Protein AF-A0A938NS17-F1 (afdb_monomer_lite)

Structure (mmCIF, N/CA/C/O backbone):
data_AF-A0A938NS17-F1
#
_entry.id   AF-A0A938NS17-F1
#
loop_
_atom_site.group_PDB
_atom_site.id
_atom_site.type_symbol
_atom_site.label_atom_id
_atom_site.label_alt_id
_atom_site.label_comp_id
_atom_site.label_asym_id
_atom_site.label_entity_id
_atom_site.label_seq_id
_atom_site.pdbx_PDB_ins_code
_atom_site.Cartn_x
_atom_site.Cartn_y
_atom_site.Cartn_z
_atom_site.occupancy
_atom_site.B_iso_or_equiv
_atom_site.auth_seq_id
_atom_site.auth_comp_id
_atom_site.auth_asym_id
_atom_site.auth_atom_id
_atom_site.pdbx_PDB_model_num
ATOM 1 N N . MET A 1 1 ? -9.748 -5.094 -38.917 1.00 56.34 1 MET A N 1
ATOM 2 C CA . MET A 1 1 ? -10.532 -5.343 -37.683 1.00 56.34 1 MET A CA 1
ATOM 3 C C . MET A 1 1 ? -9.685 -5.122 -36.413 1.00 56.34 1 MET A C 1
ATOM 5 O O . MET A 1 1 ? -9.828 -5.873 -35.463 1.00 56.34 1 MET A O 1
ATOM 9 N N . SER A 1 2 ? -8.818 -4.101 -36.358 1.00 67.75 2 SER A N 1
ATOM 10 C CA . SER A 1 2 ? -7.963 -3.802 -35.186 1.00 67.75 2 SER A CA 1
ATOM 11 C C . SER A 1 2 ? -8.415 -2.562 -34.398 1.00 67.75 2 SER A C 1
ATOM 13 O O . SER A 1 2 ? -8.345 -2.567 -33.175 1.00 67.75 2 SER A O 1
ATOM 15 N N . GLY A 1 3 ? -8.988 -1.550 -35.062 1.00 72.88 3 GLY A N 1
ATOM 16 C CA . GLY A 1 3 ? -9.378 -0.293 -34.400 1.00 72.88 3 GLY A CA 1
ATOM 17 C C . GLY A 1 3 ? -10.516 -0.409 -33.374 1.00 72.88 3 GLY A C 1
ATOM 18 O O . GLY A 1 3 ? -10.581 0.379 -32.435 1.00 72.88 3 GLY A O 1
ATOM 19 N N . ILE A 1 4 ? -11.391 -1.417 -33.495 1.00 75.56 4 ILE A N 1
ATOM 20 C CA . ILE A 1 4 ? -12.461 -1.645 -32.505 1.00 75.56 4 ILE A CA 1
ATOM 21 C C . ILE A 1 4 ? -11.842 -2.057 -31.162 1.00 75.56 4 ILE A C 1
ATOM 23 O O . ILE A 1 4 ? -12.227 -1.521 -30.128 1.00 75.56 4 ILE A O 1
ATOM 27 N N . PHE A 1 5 ? -10.837 -2.940 -31.173 1.00 77.06 5 PHE A N 1
ATOM 28 C CA . PHE A 1 5 ? -10.166 -3.405 -29.957 1.00 77.06 5 PHE A CA 1
ATOM 29 C C . PHE A 1 5 ? -9.349 -2.298 -29.276 1.00 77.06 5 PHE A C 1
ATOM 31 O O . PHE A 1 5 ? -9.406 -2.183 -28.055 1.00 77.06 5 PHE A O 1
ATOM 38 N N . GLU A 1 6 ? -8.676 -1.432 -30.038 1.00 80.06 6 GLU A N 1
ATOM 39 C CA . GLU A 1 6 ? -7.948 -0.272 -29.491 1.00 80.06 6 GLU A CA 1
ATOM 40 C C . GLU A 1 6 ? -8.865 0.737 -28.793 1.00 80.06 6 GLU A C 1
ATOM 42 O O . GLU A 1 6 ? -8.507 1.269 -27.746 1.00 80.06 6 GLU A O 1
ATOM 47 N N . SER A 1 7 ? -10.076 0.958 -29.316 1.00 79.69 7 SER A N 1
ATOM 48 C CA . SER A 1 7 ? -11.063 1.837 -28.669 1.00 79.69 7 SER A CA 1
ATOM 49 C C . SER A 1 7 ? -11.734 1.207 -27.440 1.00 79.69 7 SER A C 1
ATOM 51 O O . SER A 1 7 ? -12.225 1.909 -26.555 1.00 79.69 7 SER A O 1
ATOM 53 N N . LEU A 1 8 ? -11.734 -0.124 -27.359 1.00 84.25 8 LEU A N 1
ATOM 54 C CA . LEU A 1 8 ? -12.446 -0.885 -26.339 1.00 84.25 8 LEU A CA 1
ATOM 55 C C . LEU A 1 8 ? -11.653 -0.986 -25.023 1.00 84.25 8 LEU A C 1
ATOM 57 O O . LEU A 1 8 ? -12.245 -0.951 -23.946 1.00 84.25 8 LEU A O 1
ATOM 61 N N . VAL A 1 9 ? -10.319 -1.042 -25.096 1.00 85.69 9 VAL A N 1
ATOM 62 C CA . VAL A 1 9 ? -9.414 -1.071 -23.928 1.00 85.69 9 VAL A CA 1
ATOM 63 C C . VAL A 1 9 ? -9.594 0.141 -22.992 1.00 85.69 9 VAL A C 1
ATOM 65 O O . VAL A 1 9 ? -9.837 -0.073 -21.800 1.00 85.69 9 VAL A O 1
ATOM 68 N N . PRO A 1 10 ? -9.544 1.404 -23.466 1.00 85.31 10 PRO A N 1
ATOM 69 C CA . PRO A 1 10 ? -9.741 2.561 -22.592 1.00 85.31 10 PRO A CA 1
ATOM 70 C C . PRO A 1 10 ? -11.181 2.660 -22.070 1.00 85.31 10 PRO A C 1
ATOM 72 O O . PRO A 1 10 ? -11.389 3.063 -20.925 1.00 85.31 10 PRO A O 1
ATOM 75 N N . LEU A 1 11 ? -12.173 2.228 -22.858 1.00 84.31 11 LEU A N 1
ATOM 76 C CA . LEU A 1 11 ? -13.572 2.187 -22.427 1.00 84.31 11 LEU A CA 1
ATOM 77 C C . LEU A 1 11 ? -13.753 1.237 -21.234 1.00 84.31 11 LEU A C 1
ATOM 79 O O . LEU A 1 11 ? -14.322 1.628 -20.214 1.00 84.31 11 LEU A O 1
ATOM 83 N N . PHE A 1 12 ? -13.214 0.017 -21.318 1.00 84.56 12 PHE A N 1
ATOM 84 C CA . PHE A 1 12 ? -13.241 -0.922 -20.197 1.00 84.56 12 PHE A CA 1
ATOM 85 C C . PHE A 1 12 ? -12.480 -0.399 -18.980 1.00 84.56 12 PHE A C 1
ATOM 87 O O . PHE A 1 12 ? -12.966 -0.568 -17.864 1.00 84.56 12 PHE A O 1
ATOM 94 N N . GLY A 1 13 ? -11.348 0.286 -19.168 1.00 80.75 13 GLY A N 1
ATOM 95 C CA . GLY A 1 13 ? -10.598 0.897 -18.068 1.00 80.75 13 GLY A CA 1
ATOM 96 C C . GLY A 1 13 ? -11.429 1.909 -17.269 1.00 80.75 13 GLY A C 1
ATOM 97 O O . GLY A 1 13 ? -11.458 1.856 -16.037 1.00 80.75 13 GLY A O 1
ATOM 98 N N . ILE A 1 14 ? -12.172 2.781 -17.956 1.00 83.12 14 ILE A N 1
ATOM 99 C CA . ILE A 1 14 ? -13.039 3.785 -17.317 1.00 83.12 14 ILE A CA 1
ATOM 100 C C . ILE A 1 14 ? -14.230 3.106 -16.628 1.00 83.12 14 ILE A C 1
ATOM 102 O O . ILE A 1 14 ? -14.532 3.398 -15.468 1.00 83.12 14 ILE A O 1
ATOM 106 N N . VAL A 1 15 ? -14.880 2.158 -17.311 1.00 82.94 15 VAL A N 1
ATOM 107 C CA . VAL A 1 15 ? -16.043 1.435 -16.776 1.00 82.94 15 VAL A CA 1
ATOM 108 C C . VAL A 1 15 ? -15.675 0.590 -15.558 1.00 82.94 15 VAL A C 1
ATOM 110 O O . VAL A 1 15 ? -16.434 0.563 -14.598 1.00 82.94 15 VAL A O 1
ATOM 113 N N . PHE A 1 16 ? -14.515 -0.062 -15.526 1.00 82.12 16 PHE A N 1
ATOM 114 C CA . PHE A 1 16 ? -14.110 -0.843 -14.356 1.00 82.12 16 PHE A CA 1
ATOM 115 C C . PHE A 1 16 ? -13.692 0.047 -13.183 1.00 82.12 16 PHE A C 1
ATOM 117 O O . PHE A 1 16 ? -14.098 -0.212 -12.050 1.00 82.12 16 PHE A O 1
ATOM 124 N N . THR A 1 17 ? -12.941 1.117 -13.451 1.00 79.44 17 THR A N 1
ATOM 125 C CA . THR A 1 17 ? -12.429 2.016 -12.405 1.00 79.44 17 THR A CA 1
ATOM 126 C C . THR A 1 17 ? -13.548 2.784 -11.706 1.00 79.44 17 THR A C 1
ATOM 128 O O . THR A 1 17 ? -13.521 2.909 -10.486 1.00 79.44 17 THR A O 1
ATOM 131 N N . PHE A 1 18 ? -14.552 3.270 -12.442 1.00 80.12 18 PHE A N 1
ATOM 132 C CA . PHE A 1 18 ? -15.654 4.048 -11.861 1.00 80.12 18 PHE A CA 1
ATOM 133 C C . PHE A 1 18 ? 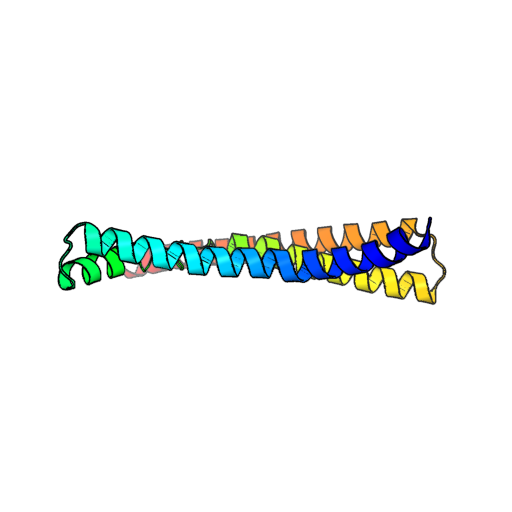-16.947 3.243 -11.699 1.00 80.12 18 PHE A C 1
ATOM 135 O O . PHE A 1 18 ? -17.687 3.440 -10.735 1.00 80.12 18 PHE A O 1
ATOM 142 N N . GLY A 1 19 ? -17.217 2.310 -12.610 1.00 80.25 19 GLY A N 1
ATOM 143 C CA . GLY A 1 19 ? -18.450 1.528 -12.616 1.00 80.25 19 GLY A CA 1
ATOM 144 C C . GLY A 1 19 ? -18.509 0.498 -11.497 1.00 80.25 19 GLY A C 1
ATOM 145 O O . GLY A 1 19 ? -19.531 0.435 -10.828 1.00 80.25 19 GLY A O 1
ATOM 146 N N . ILE A 1 20 ? -17.441 -0.257 -11.210 1.00 78.12 20 ILE A N 1
ATOM 147 C CA . ILE A 1 20 ? -17.458 -1.246 -10.113 1.00 78.12 20 ILE A CA 1
ATOM 148 C C . ILE A 1 20 ? -17.672 -0.597 -8.739 1.00 78.12 20 ILE A C 1
ATOM 150 O O . ILE A 1 20 ? -18.605 -1.007 -8.044 1.00 78.12 20 ILE A O 1
ATOM 154 N N . PRO A 1 21 ? -16.890 0.416 -8.316 1.00 76.94 21 PRO A N 1
ATOM 155 C CA . PRO A 1 21 ? -17.144 1.066 -7.034 1.00 76.94 21 PRO A CA 1
ATOM 156 C C . PRO A 1 21 ? -18.513 1.759 -7.002 1.00 76.94 21 PRO A C 1
ATOM 158 O O . PRO A 1 21 ? -19.210 1.661 -5.992 1.00 76.94 21 PRO A O 1
ATOM 161 N N . GLY A 1 22 ? -18.955 2.367 -8.110 1.00 77.31 22 GLY A N 1
ATOM 162 C CA . GLY A 1 22 ? -20.303 2.929 -8.227 1.00 77.31 22 GLY A CA 1
ATOM 163 C C . GLY A 1 22 ? -21.408 1.881 -8.053 1.00 77.31 22 GLY A C 1
ATOM 164 O O . GLY A 1 22 ? -22.381 2.124 -7.343 1.00 77.31 22 GLY A O 1
ATOM 165 N N . LEU A 1 23 ? -21.236 0.690 -8.626 1.00 78.25 23 LEU A N 1
ATOM 166 C CA . LEU A 1 23 ? -22.195 -0.413 -8.565 1.00 78.25 23 LEU A CA 1
ATOM 167 C C . LEU A 1 23 ? -22.229 -1.058 -7.175 1.00 78.25 23 LEU A C 1
ATOM 169 O O . LEU A 1 23 ? -23.305 -1.388 -6.688 1.00 78.25 23 LEU A O 1
ATOM 173 N N . ILE A 1 24 ? -21.084 -1.152 -6.492 1.00 77.50 24 ILE A N 1
ATOM 174 C CA . ILE A 1 24 ? -21.004 -1.588 -5.090 1.00 77.50 24 ILE A CA 1
ATOM 175 C C . ILE A 1 24 ? -21.753 -0.608 -4.178 1.00 77.50 24 ILE A C 1
ATOM 177 O O . ILE A 1 24 ? -22.551 -1.036 -3.344 1.00 77.50 24 ILE A O 1
ATOM 181 N N . ILE A 1 25 ? -21.540 0.701 -4.350 1.00 75.06 25 ILE A N 1
ATOM 182 C CA . ILE A 1 25 ? -22.238 1.739 -3.574 1.00 75.06 25 ILE A CA 1
ATOM 183 C C . ILE A 1 25 ? -23.741 1.707 -3.872 1.00 75.06 25 ILE A C 1
ATOM 185 O O . ILE A 1 25 ? -24.556 1.702 -2.949 1.00 75.06 25 ILE A O 1
ATOM 189 N N . PHE A 1 26 ? -24.120 1.630 -5.149 1.00 73.69 26 PHE A N 1
ATOM 190 C CA . PHE A 1 26 ? -25.515 1.551 -5.576 1.00 73.69 26 PHE A CA 1
ATOM 191 C C . PHE A 1 26 ? -26.214 0.314 -5.001 1.00 73.69 26 PHE A C 1
ATOM 193 O O . PHE A 1 26 ? -27.307 0.413 -4.444 1.00 73.69 26 PHE A O 1
ATOM 200 N N . TRP A 1 27 ? -25.560 -0.846 -5.057 1.00 73.06 27 TRP A N 1
ATOM 201 C CA . TRP A 1 27 ? -26.084 -2.090 -4.506 1.00 73.06 27 TRP A CA 1
ATOM 202 C C . TRP A 1 27 ? -26.194 -2.048 -2.976 1.00 73.06 27 TRP A C 1
ATOM 204 O O . TRP A 1 27 ? -27.193 -2.504 -2.419 1.00 73.06 27 TRP A O 1
ATOM 214 N N . ALA A 1 28 ? -25.234 -1.425 -2.285 1.00 68.06 28 ALA A N 1
ATOM 215 C CA . ALA A 1 28 ? -25.297 -1.212 -0.840 1.00 68.06 28 ALA A CA 1
ATOM 216 C C . ALA A 1 28 ? -26.482 -0.315 -0.430 1.00 68.06 28 ALA A C 1
ATOM 218 O O . ALA A 1 28 ? -27.176 -0.605 0.549 1.00 68.06 28 ALA A O 1
ATOM 219 N N . ILE A 1 29 ? -26.757 0.747 -1.195 1.00 66.94 29 ILE A N 1
ATOM 220 C CA . ILE A 1 29 ? -27.921 1.620 -0.979 1.00 66.94 29 ILE A CA 1
ATOM 221 C C . ILE A 1 29 ? -29.225 0.858 -1.255 1.00 66.94 29 ILE A C 1
ATOM 223 O O . ILE A 1 29 ? -30.166 0.932 -0.457 1.00 66.94 29 ILE A O 1
ATOM 227 N N . TYR A 1 30 ? -29.269 0.082 -2.341 1.00 65.00 30 TYR A N 1
ATOM 228 C CA . TYR A 1 30 ? -30.433 -0.714 -2.724 1.00 65.00 30 TYR A CA 1
ATOM 229 C C . TYR A 1 30 ? -30.767 -1.803 -1.689 1.00 65.00 30 TYR A C 1
ATOM 231 O O . TYR A 1 30 ? -31.929 -1.955 -1.302 1.00 65.00 30 TYR A O 1
ATOM 239 N N . SER A 1 31 ? -29.762 -2.510 -1.156 1.00 59.72 31 SER A N 1
ATOM 240 C CA . SER A 1 31 ? -29.960 -3.529 -0.112 1.00 59.72 31 SER A CA 1
ATOM 241 C C . SER A 1 31 ? -30.603 -2.943 1.151 1.00 59.72 31 SER A C 1
ATOM 243 O O . SER A 1 31 ? -31.553 -3.520 1.686 1.00 59.72 31 SER A O 1
ATOM 245 N N . ARG A 1 32 ? -30.187 -1.737 1.570 1.00 58.16 32 ARG A N 1
ATOM 246 C CA . ARG A 1 32 ? -30.776 -1.047 2.734 1.00 58.16 32 ARG A CA 1
ATOM 247 C C . ARG A 1 32 ? -32.265 -0.732 2.581 1.00 58.16 32 ARG A C 1
ATOM 249 O O . ARG A 1 32 ? -32.990 -0.719 3.576 1.00 58.16 32 ARG A O 1
ATOM 256 N N . HIS A 1 33 ? -32.736 -0.467 1.364 1.00 56.75 33 HIS A N 1
ATOM 257 C CA . HIS A 1 33 ? -34.148 -0.144 1.129 1.00 56.75 33 HIS A CA 1
ATOM 258 C C . HIS A 1 33 ? -35.030 -1.387 1.278 1.00 56.75 33 HIS A C 1
ATOM 260 O O . HIS A 1 33 ? -36.104 -1.329 1.879 1.00 56.75 33 HIS A O 1
ATOM 266 N N . ARG A 1 34 ? -34.540 -2.543 0.818 1.00 56.72 34 ARG A N 1
ATOM 267 C CA . ARG A 1 34 ? -35.264 -3.813 0.934 1.00 56.72 34 ARG A CA 1
ATOM 268 C C . ARG A 1 34 ? -35.318 -4.334 2.372 1.00 56.72 34 ARG A C 1
ATOM 270 O O . ARG A 1 34 ? -36.308 -4.950 2.761 1.00 56.72 34 ARG A O 1
ATOM 277 N N . GLU A 1 35 ? -34.282 -4.074 3.166 1.00 56.12 35 GLU A N 1
ATOM 278 C CA . GLU A 1 35 ? -34.255 -4.401 4.597 1.00 56.12 35 GLU A CA 1
ATOM 279 C C . GLU A 1 35 ? -35.328 -3.634 5.382 1.00 56.12 35 GLU A C 1
ATOM 281 O O . GLU A 1 35 ? -36.014 -4.227 6.213 1.00 56.12 35 GLU A O 1
ATOM 286 N N . ARG A 1 36 ? -35.550 -2.350 5.068 1.00 56.97 36 ARG A N 1
ATOM 287 C CA . ARG A 1 36 ? -36.591 -1.536 5.718 1.00 56.97 36 ARG A CA 1
ATOM 288 C C . ARG A 1 36 ? -38.011 -1.988 5.377 1.00 56.97 36 ARG A C 1
ATOM 290 O O . ARG A 1 36 ? -38.835 -2.090 6.280 1.00 56.97 36 ARG A O 1
ATOM 297 N N . MET A 1 37 ? -38.289 -2.324 4.118 1.00 56.28 37 MET A N 1
ATOM 298 C CA . MET A 1 37 ? -39.630 -2.773 3.710 1.00 56.28 37 MET A CA 1
ATOM 299 C C . MET A 1 37 ? -40.007 -4.135 4.304 1.00 56.28 37 MET A C 1
ATOM 301 O O . MET A 1 37 ? -41.128 -4.316 4.768 1.00 56.28 37 MET A O 1
ATOM 305 N N . ARG A 1 38 ? -39.039 -5.052 4.419 1.00 56.22 38 ARG A N 1
ATOM 306 C CA . ARG A 1 38 ? -39.240 -6.363 5.060 1.00 56.22 38 ARG A CA 1
ATOM 307 C C . ARG A 1 38 ? -39.532 -6.288 6.563 1.00 56.22 38 ARG A C 1
ATOM 309 O O . ARG A 1 38 ? -40.062 -7.249 7.112 1.00 56.22 38 ARG A O 1
ATOM 316 N N . LEU A 1 39 ? -39.159 -5.198 7.235 1.00 56.31 39 LEU A N 1
ATOM 317 C CA . LEU A 1 39 ? -39.455 -4.975 8.657 1.00 56.31 39 LEU A CA 1
ATOM 318 C C . LEU A 1 39 ? -40.859 -4.388 8.868 1.00 56.31 39 LEU A C 1
ATOM 320 O O . LEU A 1 39 ? -41.509 -4.724 9.854 1.00 56.31 39 LEU A O 1
ATOM 324 N N . ILE A 1 40 ? -41.348 -3.589 7.913 1.00 56.94 40 ILE A N 1
ATOM 325 C CA . ILE A 1 40 ? -42.712 -3.036 7.911 1.00 56.94 40 ILE A CA 1
ATOM 326 C C . ILE A 1 40 ? -43.739 -4.141 7.613 1.00 56.94 40 ILE A C 1
ATOM 328 O O . ILE A 1 40 ? -44.739 -4.257 8.316 1.00 56.94 40 ILE A O 1
ATOM 332 N N . GLU A 1 41 ? -43.457 -5.021 6.644 1.00 56.41 41 GLU A N 1
ATOM 333 C CA . GLU A 1 41 ? -44.318 -6.170 6.300 1.00 56.41 41 GLU A CA 1
ATOM 334 C C . GLU A 1 41 ? -44.425 -7.219 7.423 1.00 56.41 41 GLU A C 1
ATOM 336 O O . GLU A 1 41 ? -45.367 -8.008 7.444 1.00 56.41 41 GLU A O 1
ATOM 341 N N . LYS A 1 42 ? -43.482 -7.229 8.377 1.00 55.25 42 LYS A N 1
ATOM 342 C CA . LYS A 1 42 ? -43.477 -8.139 9.537 1.00 55.25 42 LYS A CA 1
ATOM 343 C C . LYS A 1 42 ? -44.170 -7.573 10.786 1.00 55.25 42 LYS A C 1
ATOM 345 O O . LYS A 1 42 ? -44.147 -8.231 11.821 1.00 55.25 42 LYS A O 1
ATOM 350 N N . GLY A 1 43 ? -44.795 -6.394 10.705 1.00 53.09 43 GLY A N 1
ATOM 351 C CA . GLY A 1 43 ? -45.655 -5.861 11.772 1.00 53.09 43 GLY A CA 1
ATOM 352 C C . GLY A 1 43 ? -44.924 -5.356 13.022 1.00 53.09 43 GLY A C 1
ATOM 353 O O . GLY A 1 43 ? -45.527 -5.282 14.089 1.00 53.09 43 GLY A O 1
ATOM 354 N N . ILE A 1 44 ? -43.638 -5.007 12.920 1.00 52.66 44 ILE A N 1
ATOM 355 C CA . ILE A 1 44 ? -42.890 -4.416 14.039 1.00 52.66 44 ILE A CA 1
ATOM 356 C C . ILE A 1 44 ? -43.273 -2.934 14.135 1.00 52.66 44 ILE A C 1
ATOM 358 O O . ILE A 1 44 ? -42.988 -2.151 13.227 1.00 52.66 44 ILE A O 1
ATOM 362 N N . SER A 1 45 ? -43.944 -2.560 15.227 1.00 50.53 45 SER A N 1
ATOM 363 C CA . SER A 1 45 ? -44.377 -1.185 15.490 1.00 50.53 45 SER A CA 1
ATOM 364 C C . SER A 1 45 ? -43.166 -0.222 15.539 1.00 50.53 45 SER A C 1
ATOM 366 O O . SER A 1 45 ? -42.091 -0.627 15.997 1.00 50.53 45 SER A O 1
ATOM 368 N N . PRO A 1 46 ? -43.292 1.041 15.080 1.00 53.38 46 PRO A N 1
ATOM 369 C CA . PRO A 1 46 ? -42.166 1.967 14.881 1.00 53.38 46 PRO A CA 1
ATOM 370 C C . PRO A 1 46 ? -41.291 2.232 16.118 1.00 53.38 46 PRO A C 1
ATOM 372 O O . PRO A 1 46 ? -40.113 2.564 15.965 1.00 53.38 46 PRO A O 1
ATOM 375 N N . ASP A 1 47 ? -41.838 2.067 17.326 1.00 52.97 47 ASP A N 1
ATOM 376 C CA . ASP A 1 47 ? -41.108 2.281 18.583 1.00 52.97 47 ASP A CA 1
ATOM 377 C C . ASP A 1 47 ? -40.143 1.136 18.926 1.00 52.97 47 ASP A C 1
ATOM 379 O O . ASP A 1 47 ? -39.002 1.392 19.316 1.00 52.97 47 ASP A O 1
ATOM 383 N N . ASP A 1 48 ? -40.513 -0.120 18.659 1.00 51.19 48 ASP A N 1
ATOM 384 C CA . ASP A 1 48 ? -39.585 -1.249 18.799 1.00 51.19 48 ASP A CA 1
ATOM 385 C C . ASP A 1 48 ? -38.571 -1.279 17.659 1.00 51.19 48 ASP A C 1
ATOM 387 O O . ASP A 1 48 ? -37.415 -1.653 17.859 1.00 51.19 48 ASP A O 1
ATOM 391 N N . ALA A 1 49 ? -38.946 -0.810 16.467 1.00 50.62 49 ALA A N 1
ATOM 392 C CA . ALA A 1 49 ? -37.997 -0.646 15.375 1.00 50.62 49 ALA A CA 1
ATOM 393 C C . ALA A 1 49 ? -36.863 0.310 15.770 1.00 50.62 49 ALA A C 1
ATOM 395 O O . ALA A 1 49 ? -35.719 0.040 15.429 1.00 50.62 49 ALA A O 1
ATOM 396 N N . LYS A 1 50 ? -37.121 1.372 16.546 1.00 50.59 50 LYS A N 1
ATOM 397 C CA . LYS A 1 50 ? -36.057 2.239 17.076 1.00 50.59 50 LYS A CA 1
ATOM 398 C C . LYS A 1 50 ? -35.110 1.489 18.006 1.00 50.59 50 LYS A C 1
ATOM 400 O O . LYS A 1 50 ? -33.910 1.661 17.860 1.00 50.59 50 LYS A O 1
ATOM 405 N N . HIS A 1 51 ? -35.595 0.610 18.879 1.00 49.41 51 HIS A N 1
ATOM 406 C CA . HIS A 1 51 ? -34.724 -0.199 19.739 1.00 49.41 51 HIS A CA 1
ATOM 407 C C . HIS A 1 51 ? -33.981 -1.306 18.979 1.00 49.41 51 HIS A C 1
ATOM 409 O O . HIS A 1 51 ? -32.814 -1.580 19.273 1.00 49.41 51 HIS A O 1
ATOM 415 N N . TYR A 1 52 ? -34.593 -1.886 17.944 1.00 49.56 52 TYR A N 1
ATOM 416 C CA . TYR A 1 52 ? -33.908 -2.793 17.026 1.00 49.56 52 TYR A CA 1
ATOM 417 C C . TYR A 1 52 ? -32.932 -2.054 16.109 1.00 49.56 52 TYR A C 1
ATOM 419 O O . TYR A 1 52 ? -31.889 -2.609 15.822 1.00 49.56 52 TYR A O 1
ATOM 427 N N . PHE A 1 53 ? -33.169 -0.805 15.703 1.00 50.22 53 PHE A N 1
ATOM 428 C CA . PHE A 1 53 ? -32.227 0.021 14.936 1.00 50.22 53 PHE A CA 1
ATOM 429 C C . PHE A 1 53 ? -31.200 0.744 15.819 1.00 50.22 53 PHE A C 1
ATOM 431 O O . PHE A 1 53 ? -30.154 1.127 15.316 1.00 50.22 53 PHE A O 1
ATOM 438 N N . ASP A 1 54 ? -31.409 0.881 17.122 1.00 48.25 54 ASP A N 1
ATOM 439 C CA . ASP A 1 54 ? -30.382 1.372 18.048 1.00 48.25 54 ASP A CA 1
ATOM 440 C C . ASP A 1 54 ? -29.443 0.221 18.454 1.00 48.25 54 ASP A C 1
ATOM 442 O O . ASP A 1 54 ? -28.227 0.391 18.550 1.00 48.25 54 ASP A O 1
ATOM 446 N N . LYS A 1 55 ? -29.965 -1.017 18.521 1.00 46.03 55 LYS A N 1
ATOM 447 C CA . LYS A 1 55 ? -29.142 -2.234 18.647 1.00 46.03 55 LYS A CA 1
ATOM 448 C C . LYS A 1 55 ? -28.592 -2.780 17.319 1.00 46.03 55 LYS A C 1
ATOM 450 O O . LYS A 1 55 ? -27.532 -3.398 17.323 1.00 46.03 55 LYS A O 1
ATOM 455 N N . SER A 1 56 ? -29.237 -2.545 16.175 1.00 44.53 56 SER A N 1
ATOM 456 C CA . SER A 1 56 ? -28.833 -3.085 14.855 1.00 44.53 56 SER A CA 1
ATOM 457 C C . SER A 1 56 ? -28.311 -2.010 13.887 1.00 44.53 56 SER A C 1
ATOM 459 O O . SER A 1 56 ? -27.491 -2.289 13.018 1.00 44.53 56 SER A O 1
ATOM 461 N N . GLY A 1 57 ? -28.672 -0.742 14.074 1.00 42.16 57 GLY A N 1
ATOM 462 C CA . GLY A 1 57 ? -28.183 0.395 13.278 1.00 42.16 57 GLY A CA 1
ATOM 463 C C . GLY A 1 57 ? -26.880 1.008 13.791 1.00 42.16 57 GLY A C 1
ATOM 464 O O . GLY A 1 57 ? -26.204 1.695 13.028 1.00 42.16 57 GLY A O 1
ATOM 465 N N . LYS A 1 58 ? -26.448 0.666 15.012 1.00 40.47 58 LYS A N 1
ATOM 466 C CA . LYS A 1 58 ? -25.089 0.936 15.509 1.00 40.47 58 LYS A CA 1
ATOM 467 C C . LYS A 1 58 ? -24.096 -0.192 15.205 1.00 40.47 58 LYS A C 1
ATOM 469 O O . LYS A 1 58 ? -23.028 -0.236 15.800 1.00 40.47 58 LYS A O 1
ATOM 474 N N . ASN A 1 59 ? -24.430 -1.119 14.299 1.00 40.25 59 ASN A N 1
ATOM 475 C CA . ASN A 1 59 ? -23.582 -2.281 13.996 1.00 40.25 59 ASN A CA 1
ATOM 476 C C . ASN A 1 59 ? -23.479 -2.641 12.501 1.00 40.25 59 ASN A C 1
ATOM 478 O O . ASN A 1 59 ? -22.857 -3.647 12.174 1.00 40.25 59 ASN A O 1
ATOM 482 N N . ILE A 1 60 ? -24.028 -1.838 11.576 1.00 45.53 60 ILE A N 1
ATOM 483 C CA . ILE A 1 60 ? -23.813 -2.053 10.124 1.00 45.53 60 ILE A CA 1
ATOM 484 C C . ILE A 1 60 ? -22.759 -1.090 9.547 1.00 45.53 60 ILE A C 1
ATOM 486 O O . ILE A 1 60 ? -22.092 -1.437 8.579 1.00 45.53 60 ILE A O 1
ATOM 490 N N . ILE A 1 61 ? -22.530 0.079 10.161 1.00 47.16 61 ILE A N 1
ATOM 491 C CA . ILE A 1 61 ? -21.371 0.947 9.828 1.00 47.16 61 ILE A CA 1
ATOM 492 C C . ILE A 1 61 ? -20.270 0.846 10.892 1.00 47.16 61 ILE A C 1
ATOM 494 O O . ILE A 1 61 ? -19.093 1.023 10.600 1.00 47.16 61 ILE A O 1
ATOM 498 N N . THR A 1 62 ? -20.636 0.460 12.110 1.00 42.12 62 THR A N 1
ATOM 499 C CA . THR A 1 62 ? -19.730 0.291 13.247 1.00 42.12 62 THR A CA 1
ATOM 500 C C . THR A 1 62 ? -19.730 -1.157 13.726 1.00 42.12 62 THR A C 1
ATOM 502 O O . THR A 1 62 ? -19.850 -1.436 14.912 1.00 42.12 62 THR A O 1
ATOM 505 N N . LYS A 1 63 ? -19.467 -2.114 12.821 1.00 41.06 63 LYS A N 1
ATOM 506 C CA . LYS A 1 63 ? -18.534 -3.173 13.246 1.00 41.06 63 LYS A CA 1
ATOM 507 C C . LYS A 1 63 ? -17.324 -2.403 13.797 1.00 41.06 63 LYS A C 1
ATOM 509 O O . LYS A 1 63 ? -16.995 -1.388 13.175 1.00 41.06 63 LYS A O 1
ATOM 514 N N . PRO A 1 64 ? -16.678 -2.768 14.917 1.00 44.19 64 PRO A N 1
ATOM 515 C CA . PRO A 1 64 ? -15.345 -2.254 15.182 1.00 44.19 64 PRO A CA 1
ATOM 516 C C . PRO A 1 64 ? -14.517 -2.718 13.984 1.00 44.19 64 PRO A C 1
ATOM 518 O O . PRO A 1 64 ? -14.026 -3.844 13.940 1.00 44.19 64 PRO A O 1
ATOM 521 N N . VAL A 1 65 ? -14.503 -1.902 12.926 1.00 47.31 65 VAL A N 1
ATOM 522 C CA . VAL A 1 65 ? -13.635 -2.012 11.777 1.00 47.31 65 VAL A CA 1
ATOM 523 C C . VAL A 1 65 ? -12.322 -1.808 12.447 1.00 47.31 65 VAL A C 1
ATOM 525 O O . VAL A 1 65 ? -11.977 -0.678 12.762 1.00 47.31 65 VAL A O 1
ATOM 528 N N . ASN A 1 66 ? -11.727 -2.928 12.853 1.00 52.03 66 ASN A N 1
ATOM 529 C CA . ASN A 1 66 ? -10.520 -2.973 13.636 1.00 52.03 66 ASN A CA 1
ATOM 530 C C . ASN A 1 66 ? -9.617 -1.968 12.927 1.00 52.03 66 ASN A C 1
ATOM 532 O O . ASN A 1 66 ? -9.303 -2.229 11.764 1.00 52.03 66 ASN A O 1
ATOM 536 N N . PRO A 1 67 ? -9.364 -0.763 13.477 1.00 57.56 67 PRO A N 1
ATOM 537 C CA . PRO A 1 67 ? -8.871 0.347 12.656 1.00 57.56 67 PRO A CA 1
ATOM 538 C C . PRO A 1 67 ? -7.531 -0.032 12.017 1.00 57.56 67 PRO A C 1
ATOM 540 O O . PRO A 1 67 ? -7.185 0.412 10.929 1.00 57.56 67 PRO A O 1
ATOM 543 N N . PHE A 1 68 ? -6.859 -0.997 12.640 1.00 62.91 68 PHE A N 1
ATOM 544 C CA . PHE A 1 68 ? -5.720 -1.757 12.161 1.00 62.91 68 PHE A CA 1
ATOM 545 C C . PHE A 1 68 ? -5.887 -2.438 10.789 1.00 62.91 68 PHE A C 1
ATOM 547 O O . PHE A 1 68 ? -4.910 -2.500 10.049 1.00 62.91 68 PHE A O 1
ATOM 554 N N . ALA A 1 69 ? -7.069 -2.936 10.418 1.00 66.38 69 ALA A N 1
ATOM 555 C CA . ALA A 1 69 ? -7.336 -3.563 9.122 1.00 66.38 69 ALA A CA 1
ATOM 556 C C . ALA A 1 69 ? -7.397 -2.527 7.992 1.00 66.38 69 ALA A C 1
ATOM 558 O O . ALA A 1 69 ? -6.732 -2.708 6.973 1.00 66.38 69 ALA A O 1
ATOM 559 N N . ALA A 1 70 ? -8.128 -1.425 8.187 1.00 69.81 70 ALA A N 1
ATOM 560 C CA . ALA A 1 70 ? -8.150 -0.313 7.233 1.00 69.81 70 ALA A CA 1
ATOM 561 C C . ALA A 1 70 ? -6.766 0.347 7.120 1.00 69.81 70 ALA A C 1
ATOM 563 O O . ALA A 1 70 ? -6.317 0.659 6.020 1.00 69.81 70 ALA A O 1
ATOM 564 N N . LEU A 1 71 ? -6.049 0.463 8.244 1.00 74.50 71 LEU A N 1
ATOM 565 C CA . LEU A 1 71 ? -4.688 0.992 8.290 1.00 74.50 71 LEU A CA 1
ATOM 566 C C . LEU A 1 71 ? -3.687 0.105 7.528 1.00 74.50 71 LEU A C 1
ATOM 568 O O . LEU A 1 71 ? -2.815 0.639 6.849 1.00 74.50 71 LEU A O 1
ATOM 572 N N . LYS A 1 72 ? -3.841 -1.230 7.578 1.00 80.81 72 LYS A N 1
ATOM 573 C CA . LYS A 1 72 ? -2.983 -2.174 6.836 1.00 80.81 72 LYS A CA 1
ATOM 574 C C . LYS A 1 72 ? -3.104 -1.980 5.331 1.00 80.81 72 LYS A C 1
ATOM 576 O O . LYS A 1 72 ? -2.102 -1.924 4.629 1.00 80.81 72 LYS A O 1
ATOM 581 N N . TRP A 1 73 ? -4.333 -1.890 4.834 1.00 81.94 73 TRP A N 1
ATOM 582 C CA . TRP A 1 73 ? -4.570 -1.718 3.405 1.00 81.94 73 TRP A CA 1
ATOM 583 C C . TRP A 1 73 ? -4.221 -0.303 2.944 1.00 81.94 73 TRP A C 1
ATOM 585 O O . TRP A 1 73 ? -3.593 -0.155 1.904 1.00 81.94 73 TRP A O 1
ATOM 595 N N . GLY A 1 74 ? -4.531 0.722 3.744 1.00 83.50 74 GLY A N 1
ATOM 596 C CA . GLY A 1 74 ? -4.212 2.113 3.421 1.00 83.50 74 GLY A CA 1
ATOM 597 C C . GLY A 1 74 ? -2.711 2.372 3.269 1.00 83.50 74 GLY A C 1
ATOM 598 O O . GLY A 1 74 ? -2.295 2.952 2.272 1.00 83.50 74 GLY A O 1
ATOM 599 N N . ILE A 1 75 ? -1.886 1.902 4.212 1.00 85.56 75 ILE A N 1
ATOM 600 C CA . ILE A 1 75 ? -0.430 2.113 4.159 1.00 85.56 75 ILE A CA 1
ATOM 601 C C . ILE A 1 75 ? 0.224 1.324 3.013 1.00 85.56 75 ILE A C 1
ATOM 603 O O . ILE A 1 75 ? 1.103 1.852 2.338 1.00 85.56 75 ILE A O 1
ATOM 607 N N . LEU A 1 76 ? -0.250 0.102 2.729 1.00 87.69 76 LEU A N 1
ATOM 608 C CA . LEU A 1 76 ? 0.210 -0.690 1.585 1.00 87.69 76 LEU A CA 1
ATOM 609 C C . LEU A 1 76 ? -0.120 0.002 0.259 1.00 87.69 76 LEU A C 1
ATOM 611 O O . LEU A 1 76 ? 0.761 0.138 -0.582 1.00 87.69 76 LEU A O 1
ATOM 615 N N . LEU A 1 77 ? -1.358 0.478 0.083 1.00 87.88 77 LEU A N 1
ATOM 616 C CA . LEU A 1 77 ? -1.769 1.209 -1.121 1.00 87.88 77 LEU A CA 1
ATOM 617 C C . LEU A 1 77 ? -1.020 2.537 -1.283 1.00 87.88 77 LEU A C 1
ATOM 619 O O . LEU A 1 77 ? -0.629 2.878 -2.398 1.00 87.88 77 LEU A O 1
ATOM 623 N N . ALA A 1 78 ? -0.786 3.265 -0.189 1.00 88.19 78 ALA A N 1
ATOM 624 C CA . ALA A 1 78 ? -0.039 4.517 -0.221 1.00 88.19 78 ALA A CA 1
ATOM 625 C C . ALA A 1 78 ? 1.398 4.297 -0.713 1.00 88.19 78 ALA A C 1
ATOM 627 O O . ALA A 1 78 ? 1.829 4.957 -1.655 1.00 88.19 78 ALA A O 1
ATOM 628 N N . PHE A 1 79 ? 2.118 3.336 -0.127 1.00 90.56 79 PHE A N 1
ATOM 629 C CA . PHE A 1 79 ? 3.495 3.029 -0.521 1.00 90.56 79 PHE A CA 1
ATOM 630 C C . PHE A 1 79 ? 3.595 2.354 -1.892 1.00 90.56 79 PHE A C 1
ATOM 632 O O . PHE A 1 79 ? 4.556 2.612 -2.610 1.00 90.56 79 PHE A O 1
ATOM 639 N N . LEU A 1 80 ? 2.602 1.554 -2.296 1.00 91.25 80 LEU A N 1
ATOM 640 C CA . LEU A 1 80 ? 2.502 1.026 -3.660 1.00 91.25 80 LEU A CA 1
ATOM 641 C C . LEU A 1 80 ? 2.443 2.169 -4.682 1.00 91.25 80 LEU A C 1
ATOM 643 O O . LEU A 1 80 ? 3.227 2.194 -5.627 1.00 91.25 80 LEU A O 1
ATOM 647 N N . GLY A 1 81 ? 1.539 3.132 -4.475 1.00 88.25 81 GLY A N 1
ATOM 648 C CA . GLY A 1 81 ? 1.405 4.292 -5.356 1.00 88.25 81 GLY A CA 1
ATOM 649 C C . GLY A 1 81 ? 2.677 5.139 -5.387 1.00 88.25 81 GLY A C 1
ATOM 650 O O . GLY A 1 81 ? 3.127 5.538 -6.457 1.00 88.25 81 GLY A O 1
ATOM 651 N N . LEU A 1 82 ? 3.299 5.348 -4.224 1.00 91.19 82 LEU A N 1
ATOM 652 C CA . LEU A 1 82 ? 4.555 6.089 -4.096 1.00 91.19 82 LEU A CA 1
ATOM 653 C C . LEU A 1 82 ? 5.709 5.382 -4.830 1.00 91.19 82 LEU A C 1
ATOM 655 O O . LEU A 1 82 ? 6.470 6.028 -5.545 1.00 91.19 82 LEU A O 1
ATOM 659 N N . GLY A 1 83 ? 5.799 4.055 -4.717 1.00 88.88 83 GLY A N 1
ATOM 660 C CA . GLY A 1 83 ? 6.792 3.240 -5.417 1.00 88.88 83 GLY A CA 1
ATOM 661 C C . GLY A 1 83 ? 6.645 3.304 -6.936 1.00 88.88 83 GLY A C 1
ATOM 662 O O . GLY A 1 83 ? 7.637 3.501 -7.632 1.00 88.88 83 GLY A O 1
ATOM 663 N N . ILE A 1 84 ? 5.413 3.213 -7.450 1.00 89.06 84 ILE A N 1
ATOM 664 C CA . ILE A 1 84 ? 5.134 3.354 -8.888 1.00 89.06 84 ILE A CA 1
ATOM 665 C C . ILE A 1 84 ? 5.494 4.766 -9.363 1.00 89.06 84 ILE A C 1
ATOM 667 O O . ILE A 1 84 ? 6.169 4.919 -10.376 1.00 89.06 84 ILE A O 1
ATOM 671 N N . PHE A 1 85 ? 5.109 5.798 -8.609 1.00 89.06 85 PHE A N 1
ATOM 672 C CA . PHE A 1 85 ? 5.390 7.189 -8.963 1.00 89.06 85 PHE A CA 1
ATOM 673 C C . PHE A 1 85 ? 6.897 7.477 -9.045 1.00 89.06 85 PHE A C 1
ATOM 675 O O . PHE A 1 85 ? 7.367 8.067 -10.019 1.00 89.06 85 PHE A O 1
ATOM 682 N N . ILE A 1 86 ? 7.670 7.008 -8.059 1.00 88.00 86 ILE A N 1
ATOM 683 C CA . ILE A 1 86 ? 9.134 7.136 -8.051 1.00 88.00 86 ILE A CA 1
ATOM 684 C C . ILE A 1 86 ? 9.757 6.331 -9.194 1.00 88.00 86 ILE A C 1
ATOM 686 O O . ILE A 1 86 ? 10.637 6.841 -9.885 1.00 88.00 86 ILE A O 1
ATOM 690 N N . SER A 1 87 ? 9.295 5.097 -9.416 1.00 86.25 87 SER A N 1
ATOM 691 C CA . SER A 1 87 ? 9.771 4.245 -10.509 1.00 86.25 87 SER A CA 1
ATOM 692 C C . SER A 1 87 ? 9.588 4.921 -11.871 1.00 86.25 87 SER A C 1
ATOM 694 O O . SER A 1 87 ? 10.506 4.916 -12.687 1.00 86.25 87 SER A O 1
ATOM 696 N N . GLN A 1 88 ? 8.429 5.542 -12.107 1.00 84.38 88 GLN A N 1
ATOM 697 C CA . GLN A 1 88 ? 8.119 6.229 -13.362 1.00 84.38 88 GLN A CA 1
ATOM 698 C C . GLN A 1 88 ? 9.023 7.450 -13.583 1.00 84.38 88 GLN A C 1
ATOM 700 O O . GLN A 1 88 ? 9.542 7.652 -14.679 1.00 84.38 88 GLN A O 1
ATOM 705 N N . ILE A 1 89 ? 9.243 8.248 -12.532 1.00 85.75 89 ILE A N 1
ATOM 706 C CA . ILE A 1 89 ? 10.151 9.401 -12.571 1.00 85.75 89 ILE A CA 1
ATOM 707 C C . ILE A 1 89 ? 11.580 8.958 -12.874 1.00 85.75 89 ILE A C 1
ATOM 709 O O . ILE A 1 89 ? 12.260 9.597 -13.674 1.00 85.75 89 ILE A O 1
ATOM 713 N N . LEU A 1 90 ? 12.047 7.874 -12.256 1.00 83.50 90 LEU A N 1
ATOM 714 C CA . LEU A 1 90 ? 13.423 7.431 -12.432 1.00 83.50 90 LEU A CA 1
ATOM 715 C C . LEU A 1 90 ? 13.656 6.839 -13.827 1.00 83.50 90 LEU A C 1
ATOM 717 O O . LEU A 1 90 ? 14.652 7.173 -14.462 1.00 83.50 90 LEU A O 1
ATOM 721 N N . SER A 1 91 ? 12.706 6.040 -14.321 1.00 81.81 91 SER A N 1
ATOM 722 C CA . SER A 1 91 ? 12.724 5.497 -15.684 1.00 81.81 91 SER A CA 1
ATOM 723 C C . SER A 1 91 ? 12.756 6.616 -16.732 1.00 81.81 91 SER A C 1
ATOM 725 O O . SER A 1 91 ? 13.595 6.588 -17.626 1.00 81.81 91 SER A O 1
ATOM 727 N N . TYR A 1 92 ? 11.950 7.671 -16.557 1.00 79.00 92 TYR A N 1
ATOM 728 C CA . TYR A 1 92 ? 11.924 8.810 -17.482 1.00 79.00 92 TYR A CA 1
ATOM 729 C C . TYR A 1 92 ? 13.239 9.612 -17.529 1.00 79.00 92 TYR A C 1
ATOM 731 O O . TYR A 1 92 ? 13.599 10.135 -18.578 1.00 79.00 92 TYR A O 1
ATOM 739 N N . ASN A 1 93 ? 13.948 9.752 -16.403 1.00 79.44 93 ASN A N 1
ATOM 740 C CA . ASN A 1 93 ? 15.137 10.613 -16.326 1.00 79.44 93 ASN A CA 1
ATOM 741 C C . ASN A 1 93 ? 16.456 9.895 -16.645 1.00 79.44 93 ASN A C 1
ATOM 743 O O . ASN A 1 93 ? 17.403 10.551 -17.070 1.00 79.44 93 ASN A O 1
ATOM 747 N N . TYR A 1 94 ? 16.544 8.588 -16.396 1.00 77.25 94 TYR A N 1
ATOM 748 C CA . TYR A 1 94 ? 17.814 7.855 -16.435 1.00 77.25 94 TYR A CA 1
ATOM 749 C C . TYR A 1 9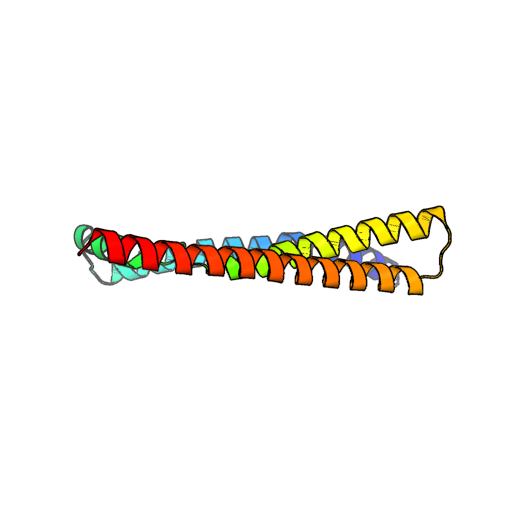4 ? 17.851 6.711 -17.460 1.00 77.25 94 TYR A C 1
ATOM 751 O O . TYR A 1 94 ? 18.860 6.013 -17.513 1.00 77.25 94 TYR A O 1
ATOM 759 N N . ASP A 1 95 ? 16.785 6.519 -18.249 1.00 71.44 95 ASP A N 1
ATOM 760 C CA . ASP A 1 95 ? 16.664 5.443 -19.254 1.00 71.44 95 ASP A CA 1
ATOM 761 C C . ASP A 1 95 ? 17.040 4.064 -18.673 1.00 71.44 95 ASP A C 1
ATOM 763 O O . ASP A 1 95 ? 17.710 3.234 -19.287 1.00 71.44 95 ASP A O 1
ATOM 767 N N . ILE A 1 96 ? 16.676 3.861 -17.401 1.00 66.75 96 ILE A N 1
ATOM 768 C CA . ILE A 1 96 ? 17.011 2.655 -16.646 1.00 66.75 96 ILE A CA 1
ATOM 769 C C . ILE A 1 96 ? 16.103 1.529 -17.136 1.00 66.75 96 ILE A C 1
ATOM 771 O O . ILE A 1 96 ? 14.884 1.694 -17.193 1.00 66.75 96 ILE A O 1
ATOM 775 N N . GLU A 1 97 ? 16.709 0.376 -17.409 1.00 69.31 97 GLU A N 1
ATOM 776 C CA . GLU A 1 97 ? 16.032 -0.860 -17.793 1.00 69.31 97 GLU A CA 1
ATOM 777 C C . GLU A 1 97 ? 14.877 -1.209 -16.831 1.00 69.31 97 GLU A C 1
ATOM 779 O O . GLU A 1 97 ? 15.008 -1.106 -15.603 1.00 69.31 97 GLU A O 1
ATOM 784 N N . ASP A 1 98 ? 13.748 -1.658 -17.392 1.00 67.00 98 ASP A N 1
ATOM 785 C CA . ASP A 1 98 ? 12.466 -1.874 -16.695 1.00 67.00 98 ASP A CA 1
ATOM 786 C C . ASP A 1 98 ? 12.575 -2.732 -15.415 1.00 67.00 98 ASP A C 1
ATOM 788 O O . ASP A 1 98 ? 11.771 -2.600 -14.484 1.00 67.00 98 ASP A O 1
ATOM 792 N N . GLY A 1 99 ? 13.605 -3.581 -15.318 1.00 71.25 99 GLY A N 1
ATOM 793 C CA . GLY A 1 99 ? 13.883 -4.410 -14.145 1.00 71.25 99 GLY A CA 1
ATOM 794 C C . GLY A 1 99 ? 14.147 -3.617 -12.857 1.00 71.25 99 GLY A C 1
ATOM 795 O O . GLY A 1 99 ? 13.768 -4.064 -11.771 1.00 71.25 99 GLY A O 1
ATOM 796 N N . PHE A 1 100 ? 14.735 -2.421 -12.945 1.00 77.81 100 PHE A N 1
ATOM 797 C CA . PHE A 1 100 ? 15.037 -1.609 -11.760 1.00 77.81 100 PHE A CA 1
ATOM 798 C C . PHE A 1 100 ? 13.779 -0.963 -11.163 1.00 77.81 100 PHE A C 1
ATOM 800 O O . PHE A 1 100 ? 13.657 -0.829 -9.942 1.00 77.81 100 PHE A O 1
ATOM 807 N N . GLY A 1 101 ? 12.804 -0.629 -12.013 1.00 81.25 101 GLY A N 1
ATOM 808 C CA . GLY A 1 101 ? 11.524 -0.069 -11.586 1.00 81.25 101 GLY A CA 1
ATOM 809 C C . GLY A 1 101 ? 10.727 -1.035 -10.709 1.00 81.25 101 GLY A C 1
ATOM 810 O O . GLY A 1 101 ? 10.206 -0.662 -9.654 1.00 81.25 101 GLY A O 1
ATOM 811 N N . PHE A 1 102 ? 10.735 -2.320 -11.072 1.00 82.44 102 PHE A N 1
ATOM 812 C CA . PHE A 1 102 ? 10.096 -3.368 -10.275 1.00 82.44 102 PHE A CA 1
ATOM 813 C C . PHE A 1 102 ? 10.738 -3.517 -8.886 1.00 82.44 102 PHE A C 1
ATOM 815 O O . PHE A 1 102 ? 10.037 -3.702 -7.887 1.00 82.44 102 PHE A O 1
ATOM 822 N N . GLY A 1 103 ? 12.064 -3.358 -8.804 1.00 85.50 103 GLY A N 1
ATOM 823 C CA . GLY A 1 103 ? 12.802 -3.340 -7.540 1.00 85.50 103 GLY A CA 1
ATOM 824 C C . GLY A 1 103 ? 12.359 -2.204 -6.615 1.00 85.50 103 GLY A C 1
ATOM 825 O O . GLY A 1 103 ? 12.100 -2.436 -5.435 1.00 85.50 103 GLY A O 1
ATOM 826 N N . ILE A 1 104 ? 12.190 -0.991 -7.149 1.00 86.69 104 ILE A N 1
ATOM 827 C CA . ILE A 1 104 ? 11.741 0.184 -6.381 1.00 86.69 104 ILE A CA 1
ATOM 828 C C . ILE A 1 104 ? 10.327 -0.018 -5.828 1.00 86.69 104 ILE A C 1
ATOM 830 O O . ILE A 1 104 ? 10.068 0.302 -4.667 1.00 86.69 104 ILE A O 1
ATOM 834 N N . ILE A 1 105 ? 9.421 -0.589 -6.623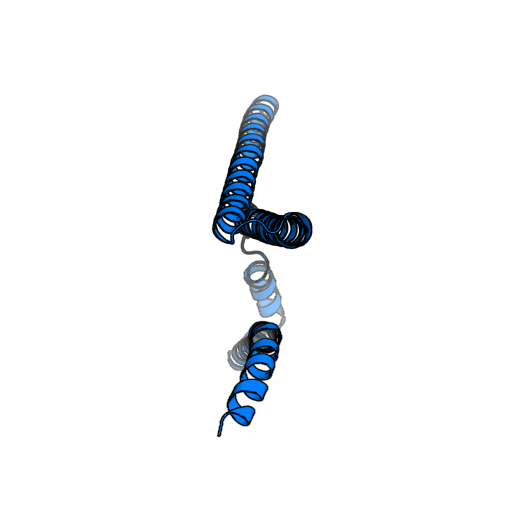 1.00 89.19 105 ILE A N 1
ATOM 835 C CA . ILE A 1 105 ? 8.038 -0.855 -6.202 1.00 89.19 105 ILE A CA 1
ATOM 836 C C . ILE A 1 105 ? 8.004 -1.875 -5.054 1.00 89.19 105 ILE A C 1
ATOM 838 O O . ILE A 1 105 ? 7.324 -1.653 -4.048 1.00 89.19 105 ILE A O 1
ATOM 842 N N . ILE A 1 106 ? 8.766 -2.970 -5.165 1.00 89.25 106 ILE A N 1
ATOM 843 C CA . ILE A 1 106 ? 8.860 -3.996 -4.113 1.00 89.25 106 ILE A CA 1
ATOM 844 C C . ILE A 1 106 ? 9.490 -3.418 -2.840 1.00 89.25 106 ILE A C 1
ATOM 846 O O . ILE A 1 106 ? 8.992 -3.670 -1.740 1.00 89.25 106 ILE A O 1
ATOM 850 N N . LEU A 1 107 ? 10.547 -2.612 -2.971 1.00 90.94 107 LEU A N 1
ATOM 851 C CA . LEU A 1 107 ? 11.185 -1.952 -1.832 1.00 90.94 107 LEU A CA 1
ATOM 852 C C . LEU A 1 107 ? 10.230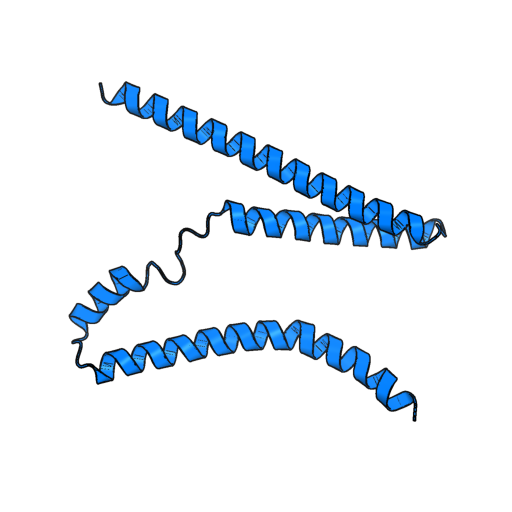 -0.986 -1.127 1.00 90.94 107 LEU A C 1
ATOM 854 O O . LEU A 1 107 ? 10.135 -1.018 0.100 1.00 90.94 107 LEU A O 1
ATOM 858 N N . ALA A 1 108 ? 9.483 -0.175 -1.879 1.00 91.56 108 ALA A N 1
ATOM 859 C CA . ALA A 1 108 ? 8.496 0.744 -1.321 1.00 91.56 108 ALA A CA 1
ATOM 860 C C . ALA A 1 108 ? 7.392 -0.007 -0.558 1.00 91.56 108 ALA A C 1
ATOM 862 O O . ALA A 1 108 ? 7.063 0.360 0.571 1.00 91.56 108 ALA A O 1
ATOM 863 N N . LEU A 1 109 ? 6.873 -1.105 -1.118 1.00 90.69 109 LEU A N 1
ATOM 864 C CA . LEU A 1 109 ? 5.908 -1.976 -0.440 1.00 90.69 109 LEU A CA 1
ATOM 865 C C . LEU A 1 109 ? 6.464 -2.577 0.858 1.00 90.69 109 LEU A C 1
ATOM 867 O O . LEU A 1 109 ? 5.775 -2.573 1.881 1.00 90.69 109 LEU A O 1
ATOM 871 N N . GLY A 1 110 ? 7.708 -3.064 0.832 1.00 88.12 110 GLY A N 1
ATOM 872 C CA . GLY A 1 110 ? 8.395 -3.583 2.016 1.00 88.12 110 GLY A CA 1
ATOM 873 C C . GLY A 1 110 ? 8.532 -2.525 3.114 1.00 88.12 110 GLY A C 1
ATOM 874 O O . GLY A 1 110 ? 8.228 -2.795 4.276 1.00 88.12 110 GLY A O 1
ATOM 875 N N . LEU A 1 111 ? 8.898 -1.296 2.740 1.00 91.00 111 LEU A N 1
ATOM 876 C CA . LEU A 1 111 ? 8.976 -0.143 3.644 1.00 91.00 111 LEU A CA 1
ATOM 877 C C . LEU A 1 111 ? 7.615 0.209 4.254 1.00 91.00 111 LEU A C 1
ATOM 879 O O . LEU A 1 111 ? 7.523 0.422 5.463 1.00 91.00 111 LEU A O 1
ATOM 883 N N . GLY A 1 112 ? 6.549 0.199 3.451 1.00 88.06 112 GLY A N 1
ATOM 884 C CA . GLY A 1 112 ? 5.184 0.421 3.930 1.00 88.06 112 GLY A CA 1
ATOM 885 C C . GLY A 1 112 ? 4.726 -0.639 4.937 1.00 88.06 112 GLY A C 1
ATOM 886 O O . GLY A 1 112 ? 4.127 -0.308 5.963 1.00 88.06 112 GLY A O 1
ATOM 887 N N . ALA A 1 113 ? 5.059 -1.911 4.695 1.00 86.31 113 ALA A N 1
ATOM 888 C CA . ALA A 1 113 ? 4.771 -3.003 5.624 1.00 86.31 113 ALA A CA 1
ATOM 889 C C . ALA A 1 113 ? 5.578 -2.894 6.931 1.00 86.31 113 ALA A C 1
ATOM 891 O O . ALA A 1 113 ? 5.046 -3.151 8.014 1.00 86.31 113 ALA A O 1
ATOM 892 N N . LEU A 1 114 ? 6.841 -2.468 6.852 1.00 86.81 114 LEU A N 1
ATOM 893 C CA . LEU A 1 114 ? 7.691 -2.261 8.024 1.00 86.81 114 LEU A CA 1
ATOM 894 C C . LEU A 1 114 ? 7.187 -1.088 8.885 1.00 86.81 114 LEU A C 1
ATOM 896 O O . LEU A 1 114 ? 7.088 -1.219 10.107 1.00 86.81 114 LEU A O 1
ATOM 900 N N . LEU A 1 115 ? 6.776 0.023 8.255 1.00 86.06 115 LEU A N 1
ATOM 901 C CA . LEU A 1 115 ? 6.142 1.152 8.948 1.00 86.06 115 LEU A CA 1
ATOM 902 C C . LEU A 1 115 ? 4.854 0.728 9.657 1.00 86.06 115 LEU A C 1
ATOM 904 O O . LEU A 1 115 ? 4.625 1.105 10.808 1.00 86.06 115 LEU A O 1
ATOM 908 N N . TYR A 1 116 ? 4.022 -0.075 8.986 1.00 83.38 116 TYR A N 1
ATOM 909 C CA . TYR A 1 116 ? 2.800 -0.614 9.576 1.00 83.38 116 TYR A CA 1
ATOM 910 C C . TYR A 1 116 ? 3.091 -1.402 10.854 1.00 83.38 116 TYR A C 1
ATOM 912 O O . TYR A 1 116 ? 2.439 -1.182 11.876 1.00 83.38 116 TYR A O 1
ATOM 920 N N . TYR A 1 117 ? 4.089 -2.290 10.810 1.00 82.00 117 TYR A N 1
ATOM 921 C CA . TYR A 1 117 ? 4.491 -3.085 11.965 1.00 82.00 117 TYR A CA 1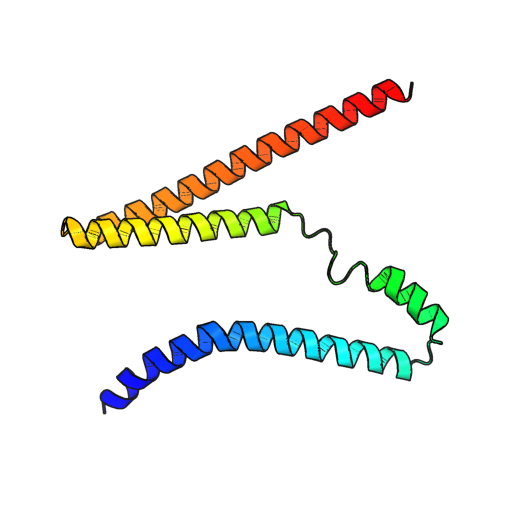
ATOM 922 C C . TYR A 1 117 ? 4.967 -2.205 13.127 1.00 82.00 117 TYR A C 1
ATOM 924 O O . TYR A 1 117 ? 4.597 -2.449 14.278 1.00 82.00 117 TYR A O 1
ATOM 932 N N . PHE A 1 118 ? 5.730 -1.148 12.841 1.00 82.88 118 PHE A N 1
ATOM 933 C CA . PHE A 1 118 ? 6.228 -0.233 13.867 1.00 82.88 118 PHE A CA 1
ATOM 934 C C . PHE A 1 118 ? 5.097 0.559 14.540 1.00 82.88 118 PHE A C 1
ATOM 936 O O . PHE A 1 118 ? 5.018 0.613 15.768 1.00 82.88 118 PHE A O 1
ATOM 943 N N . ILE A 1 119 ? 4.168 1.106 13.747 1.00 79.88 119 ILE A N 1
ATOM 944 C CA . ILE A 1 119 ? 2.987 1.831 14.244 1.00 79.88 119 ILE A CA 1
ATOM 945 C C . ILE A 1 119 ? 2.090 0.906 15.073 1.00 79.88 119 ILE A C 1
ATOM 947 O O . ILE A 1 119 ? 1.622 1.287 16.149 1.00 79.88 119 ILE A O 1
ATOM 951 N N . LEU A 1 120 ? 1.867 -0.322 14.598 1.00 79.38 120 LEU A N 1
ATOM 952 C CA . LEU A 1 120 ? 1.069 -1.318 15.306 1.00 79.38 120 LEU A CA 1
ATOM 953 C C . LEU A 1 120 ? 1.705 -1.682 16.655 1.00 79.38 120 LEU A C 1
ATOM 955 O O . LEU A 1 120 ? 1.026 -1.669 17.680 1.00 79.38 120 LEU A O 1
ATOM 959 N N . SER A 1 121 ? 3.014 -1.934 16.666 1.00 74.81 121 SER A N 1
ATOM 960 C CA . SER A 1 121 ? 3.768 -2.283 17.875 1.00 74.81 121 SER A CA 1
ATOM 961 C C . SER A 1 121 ? 3.763 -1.152 18.908 1.00 74.81 121 SER A C 1
ATOM 963 O O . SER A 1 121 ? 3.582 -1.399 20.101 1.00 74.81 121 SER A O 1
ATOM 965 N N . ALA A 1 122 ? 3.891 0.102 18.461 1.00 73.19 122 ALA A N 1
ATOM 966 C CA . ALA A 1 122 ? 3.817 1.271 19.335 1.00 73.19 122 ALA A CA 1
ATOM 967 C C . ALA A 1 122 ? 2.435 1.411 19.996 1.00 73.19 122 ALA A C 1
ATOM 969 O O . ALA A 1 122 ? 2.337 1.659 21.200 1.00 73.19 122 ALA A O 1
ATOM 970 N N . LYS A 1 123 ? 1.360 1.190 19.229 1.00 71.62 123 LYS A N 1
ATOM 971 C CA . LYS A 1 123 ? -0.018 1.327 19.720 1.00 71.62 123 LYS A CA 1
ATOM 972 C C . LYS A 1 123 ? -0.419 0.206 20.683 1.00 71.62 123 LYS A C 1
ATOM 974 O O . LYS A 1 123 ? -1.131 0.462 21.652 1.00 71.62 123 LYS A O 1
ATOM 979 N N . LEU A 1 124 ? 0.066 -1.017 20.451 1.00 73.69 124 LEU A N 1
ATOM 980 C CA . LEU A 1 124 ? -0.142 -2.150 21.360 1.00 73.69 124 LEU A CA 1
ATOM 981 C C . LEU A 1 124 ? 0.543 -1.920 22.717 1.00 73.69 124 LEU A C 1
ATOM 983 O O . LEU A 1 124 ? -0.065 -2.184 23.753 1.00 73.69 124 LEU A O 1
ATOM 987 N N . LYS A 1 125 ? 1.754 -1.344 22.725 1.00 71.19 125 LYS A N 1
ATOM 988 C CA . LYS A 1 125 ? 2.497 -1.036 23.958 1.00 71.19 125 LYS A CA 1
ATOM 989 C C . LYS A 1 125 ? 1.794 0.010 24.838 1.00 71.19 125 LYS A C 1
ATOM 991 O O . LYS A 1 125 ? 1.775 -0.141 26.059 1.00 71.19 125 LYS A O 1
ATOM 996 N N . GLN A 1 126 ? 1.187 1.040 24.238 1.00 65.56 126 GLN A N 1
ATOM 997 C CA . GLN A 1 126 ? 0.422 2.054 24.982 1.00 65.56 126 GLN A CA 1
ATOM 998 C C . GLN A 1 126 ? -0.849 1.484 25.620 1.00 65.56 126 GLN A C 1
ATOM 1000 O O . GLN A 1 126 ? -1.126 1.764 26.786 1.00 65.56 126 GLN A O 1
ATOM 1005 N N . SER A 1 127 ? -1.580 0.636 24.892 1.00 66.62 127 SER A N 1
ATOM 1006 C CA . SER A 1 127 ? -2.802 0.020 25.418 1.00 66.62 127 SER A CA 1
ATOM 1007 C C . SER A 1 127 ? -2.516 -0.862 26.634 1.00 66.62 127 SER A C 1
ATOM 1009 O O . SER A 1 127 ? -3.281 -0.829 27.590 1.00 66.62 127 SER A O 1
ATOM 1011 N N . SER A 1 128 ? -1.404 -1.605 26.643 1.00 63.56 128 SER A N 1
ATOM 1012 C CA . SER A 1 128 ? -1.008 -2.396 27.814 1.00 63.56 128 SER A CA 1
ATOM 1013 C C . SER A 1 128 ? -0.616 -1.537 29.021 1.00 63.56 128 SER A C 1
ATOM 1015 O O . SER A 1 128 ? -0.877 -1.937 30.147 1.00 63.56 128 SER A O 1
ATOM 1017 N N . SER A 1 129 ? -0.030 -0.350 28.814 1.00 62.50 129 SER A N 1
ATOM 1018 C CA . SER A 1 129 ? 0.367 0.533 29.921 1.00 62.50 129 SER A CA 1
ATOM 1019 C C . SER A 1 129 ? -0.793 1.311 30.550 1.00 62.50 129 SER A C 1
ATOM 1021 O O . SER A 1 129 ? -0.739 1.614 31.738 1.00 62.50 129 SER A O 1
ATOM 1023 N N . GLU A 1 130 ? -1.841 1.629 29.783 1.00 61.88 130 GLU A N 1
ATOM 1024 C CA . GLU A 1 130 ? -3.042 2.294 30.313 1.00 61.88 130 GLU A CA 1
ATOM 1025 C C . GLU A 1 130 ? -3.884 1.348 31.180 1.00 61.88 130 GLU A C 1
ATOM 1027 O O . GLU A 1 130 ? -4.388 1.755 32.225 1.00 61.88 130 GLU A O 1
ATOM 1032 N N . ILE A 1 131 ? -3.976 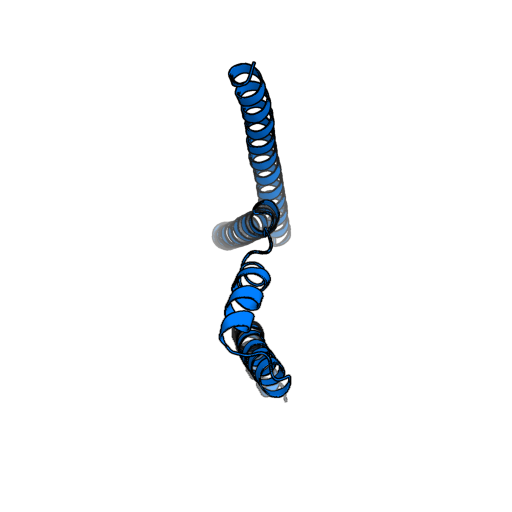0.068 30.801 1.00 64.31 131 ILE A N 1
ATOM 1033 C CA . ILE A 1 131 ? -4.718 -0.949 31.564 1.00 64.31 131 ILE A CA 1
ATOM 1034 C C . ILE A 1 131 ? -4.075 -1.163 32.943 1.00 64.31 131 ILE A C 1
ATOM 1036 O O . ILE A 1 131 ? -4.775 -1.120 33.953 1.00 64.31 131 ILE A O 1
ATOM 1040 N N . SER A 1 132 ? -2.742 -1.272 33.007 1.00 63.03 132 SER A N 1
ATOM 1041 C CA . SER A 1 132 ? -2.012 -1.420 34.275 1.00 63.03 132 SER A CA 1
ATOM 1042 C C . SER A 1 132 ? -2.092 -0.188 35.183 1.00 63.03 132 SER A C 1
ATOM 1044 O O . SER A 1 132 ? -1.923 -0.313 36.392 1.00 63.03 132 SER A O 1
ATOM 1046 N N . ARG A 1 133 ? -2.318 1.007 34.622 1.00 65.06 133 ARG A N 1
ATOM 1047 C CA . ARG A 1 133 ? -2.434 2.258 35.386 1.00 65.06 133 ARG A CA 1
ATOM 1048 C C . ARG A 1 133 ? -3.830 2.421 35.992 1.00 65.06 133 ARG A C 1
ATOM 1050 O O . ARG A 1 133 ? -3.941 2.757 37.165 1.00 65.06 133 ARG A O 1
ATOM 1057 N N . ASN A 1 134 ? -4.875 2.080 35.238 1.00 63.03 134 ASN A N 1
ATOM 1058 C CA . ASN A 1 134 ? -6.254 2.097 35.737 1.00 63.03 134 ASN A CA 1
ATOM 1059 C C . ASN A 1 134 ? -6.498 1.031 36.823 1.00 63.03 134 ASN A C 1
ATOM 1061 O O . ASN A 1 134 ? -7.251 1.272 37.764 1.00 63.03 134 ASN A O 1
ATOM 1065 N N . GLU A 1 135 ? -5.824 -0.123 36.759 1.00 64.19 135 GLU A N 1
ATOM 1066 C CA . GLU A 1 135 ? -5.883 -1.133 37.830 1.00 64.19 135 GLU A CA 1
ATOM 1067 C C . GLU A 1 135 ? -5.238 -0.677 39.148 1.00 64.19 135 GLU A C 1
ATOM 1069 O O . GLU A 1 135 ? -5.600 -1.188 40.208 1.00 64.19 135 GLU A O 1
ATOM 1074 N N . GLN A 1 136 ? -4.306 0.281 39.106 1.00 62.16 136 GLN A N 1
ATOM 1075 C CA . GLN A 1 136 ? -3.657 0.817 40.306 1.00 62.16 136 GLN A CA 1
ATOM 1076 C C . GLN A 1 136 ? -4.430 1.970 40.955 1.00 62.16 136 GLN A C 1
ATOM 1078 O O . GLN A 1 136 ? -4.300 2.158 42.155 1.00 62.16 136 GLN A O 1
ATOM 1083 N N . GLU A 1 137 ? -5.259 2.703 40.208 1.00 60.00 137 GLU A N 1
ATOM 1084 C CA . GLU A 1 137 ? -6.106 3.776 40.761 1.00 60.00 137 GLU A CA 1
ATOM 1085 C C . GLU A 1 137 ? -7.427 3.260 41.365 1.00 60.00 137 GLU A C 1
ATOM 1087 O O . GLU A 1 137 ? -8.112 3.997 42.070 1.00 60.00 137 GLU A O 1
ATOM 1092 N N . THR A 1 138 ? -7.789 1.996 41.114 1.00 59.66 138 THR A N 1
ATOM 1093 C CA . THR A 1 138 ? -9.042 1.388 41.611 1.00 59.66 138 THR A CA 1
ATOM 1094 C C . THR A 1 138 ? -8.851 0.565 42.903 1.00 59.66 138 THR A C 1
ATOM 1096 O O . THR A 1 138 ? -9.807 -0.038 43.391 1.00 59.66 138 THR A O 1
ATOM 1099 N N . LYS A 1 139 ? -7.633 0.510 43.460 1.00 48.16 139 LYS A N 1
ATOM 1100 C CA . LYS A 1 139 ? -7.307 -0.138 44.745 1.00 48.16 139 LYS A CA 1
ATOM 1101 C C . LYS A 1 139 ? -6.893 0.896 45.780 1.00 48.16 139 LYS A C 1
ATOM 1103 O O . LYS A 1 139 ? -7.253 0.682 46.957 1.00 48.16 139 LYS A O 1
#

Secondary structure (DSSP, 8-state):
--HHHHHHHHHHHHIIIIIHHHHHHHHHHHHHHHHHHHHHTTT--HHHHHHHHHHHTTSSS-S---HHHHHHHHHHHHHHHHHHHHHHHHHHHH---HHHHHHHHHHHHHHHHHHHHHHHHHHHHHHHHHHHHHHHHT-

Radius of gyration: 24.7 Å; chains: 1; bounding box: 64×19×82 Å

Sequence (139 aa):
MSGIFESLVPLFGIVFTFGIPGLIIFWAIYSRHRERMRLIEKGISPDDAKHYFDKSGKNIITKPVNPFAALKWGILLAFLGLGIFISQILSYNYDIEDGFGFGIIILALGLGALLYYFILSAKLKQSSSEISRNEQETK

pLDDT: mean 70.64, std 14.73, range [40.25, 91.56]

Foldseek 3Di:
DCVVVVVVVVVVVVCVVPVVVVVVVVVVVVVVVVVVVVCVVVPDPVVVVVVVCVVPVCCPVDPVPVVLVVLLVVLLVVLLVVLQVVLVVCCVPPVDDNVVSVVSNVVSNVVSNVVSVVVVVVVVVVVVVVVVVVVVVVD